Protein AF-A0A2N1PEI6-F1 (afdb_monomer_lite)

Radius of gyration: 15.71 Å; chains: 1; bounding box: 38×26×40 Å

pLDDT: mean 92.88, std 6.87, range [50.0, 98.25]

Foldseek 3Di:
DQDWDWDWDPWDADPNDTDHIDIDGDDDDDDDDDQPDDDDDDVVPDDDDHDDDLVCVVVPDPDPRCVVVSVPRVVSVVPDPPND

Sequence (84 aa):
ILGIDVIYVENHIKNGKFVGDHLHLNATYLLVADENEKLIVKEDENSGVKWFYINEVNDHVTEERIKTVYNKLPNRIKDMPHLS

Structure (mmCIF, N/CA/C/O backbone):
data_AF-A0A2N1PEI6-F1
#
_entry.id   AF-A0A2N1PEI6-F1
#
loop_
_atom_site.group_PDB
_atom_site.id
_atom_site.type_symbol
_atom_site.label_atom_id
_atom_site.label_alt_id
_atom_site.label_comp_id
_atom_site.label_asym_id
_atom_site.label_entity_id
_atom_site.label_seq_id
_atom_site.pdbx_PDB_ins_code
_atom_site.Cartn_x
_atom_site.Cartn_y
_atom_site.Cartn_z
_atom_site.occupancy
_atom_site.B_iso_or_equiv
_atom_site.auth_seq_id
_atom_site.auth_comp_id
_atom_site.auth_asym_id
_atom_site.auth_atom_id
_atom_site.pdbx_PDB_model_num
ATOM 1 N N . ILE A 1 1 ? 6.557 -14.649 -0.753 1.00 88.31 1 ILE A N 1
ATOM 2 C CA . ILE A 1 1 ? 6.250 -13.452 0.070 1.00 88.31 1 ILE A CA 1
ATOM 3 C C . ILE A 1 1 ? 7.375 -12.452 -0.158 1.00 88.31 1 ILE A C 1
ATOM 5 O O . ILE A 1 1 ? 8.526 -12.834 0.008 1.00 88.31 1 ILE A O 1
ATOM 9 N N . LEU A 1 2 ? 7.060 -11.231 -0.596 1.00 94.38 2 LEU A N 1
ATOM 10 C CA . LEU A 1 2 ? 8.045 -10.182 -0.890 1.00 94.38 2 LEU A CA 1
ATOM 11 C C . LEU A 1 2 ? 8.409 -9.376 0.365 1.00 94.38 2 LEU A C 1
ATOM 13 O O . LEU A 1 2 ? 9.562 -8.989 0.542 1.00 94.38 2 LEU A O 1
ATOM 17 N N . GLY A 1 3 ? 7.448 -9.154 1.263 1.00 94.31 3 GLY A N 1
ATOM 18 C CA . GLY A 1 3 ? 7.610 -8.333 2.464 1.00 94.31 3 GLY A CA 1
ATOM 19 C C . GLY A 1 3 ? 6.735 -8.812 3.616 1.00 94.31 3 GLY A C 1
ATOM 20 O O . GLY A 1 3 ? 5.686 -9.409 3.385 1.00 94.31 3 GLY A O 1
ATOM 21 N N . ILE A 1 4 ? 7.193 -8.564 4.843 1.00 95.81 4 ILE A N 1
ATOM 22 C CA . ILE A 1 4 ? 6.388 -8.664 6.063 1.00 95.81 4 ILE A CA 1
ATOM 23 C C . ILE A 1 4 ? 6.616 -7.376 6.855 1.00 95.81 4 ILE A C 1
ATOM 25 O O . ILE A 1 4 ? 7.769 -6.953 7.007 1.00 95.81 4 ILE A O 1
ATOM 29 N N . ASP A 1 5 ? 5.530 -6.776 7.336 1.00 95.50 5 ASP A N 1
ATOM 30 C CA . ASP A 1 5 ? 5.511 -5.506 8.063 1.00 95.50 5 ASP A CA 1
ATOM 31 C C . ASP A 1 5 ? 4.478 -5.530 9.188 1.00 95.50 5 ASP A C 1
ATOM 33 O O . ASP A 1 5 ? 3.438 -6.177 9.077 1.00 95.50 5 ASP A O 1
ATOM 37 N N . VAL A 1 6 ? 4.742 -4.781 10.258 1.00 95.75 6 VAL A N 1
ATOM 38 C CA . VAL A 1 6 ? 3.733 -4.455 11.271 1.00 95.75 6 VAL A CA 1
ATOM 39 C C . VAL A 1 6 ? 3.373 -2.989 11.090 1.00 95.75 6 VAL A C 1
ATOM 41 O O . VAL A 1 6 ? 4.210 -2.113 11.295 1.00 95.75 6 VAL A O 1
ATOM 44 N N . ILE A 1 7 ? 2.140 -2.729 10.669 1.00 94.94 7 ILE A N 1
ATOM 45 C CA . ILE A 1 7 ? 1.663 -1.389 10.328 1.00 94.94 7 ILE A CA 1
ATOM 46 C C . ILE A 1 7 ? 0.676 -0.949 11.404 1.00 94.94 7 ILE A C 1
ATOM 48 O O . ILE A 1 7 ? -0.345 -1.599 11.622 1.00 94.94 7 ILE A O 1
ATOM 52 N N . TYR A 1 8 ? 0.985 0.157 12.076 1.00 93.62 8 TYR A N 1
ATOM 53 C CA . TYR A 1 8 ? 0.047 0.809 12.984 1.00 93.62 8 TYR A CA 1
ATOM 54 C C . TYR A 1 8 ? -1.143 1.369 12.211 1.00 93.62 8 TYR A C 1
ATOM 56 O O . TYR A 1 8 ? -0.975 1.859 11.099 1.00 93.62 8 TYR A O 1
ATOM 64 N N . VAL A 1 9 ? -2.340 1.318 12.776 1.00 93.25 9 VAL A N 1
ATOM 65 C CA . VAL A 1 9 ? -3.548 1.910 12.204 1.00 93.25 9 VAL A CA 1
ATOM 66 C C . VAL A 1 9 ? -4.166 2.802 13.260 1.00 93.25 9 VAL A C 1
ATOM 68 O O . VAL A 1 9 ? -4.569 2.321 14.318 1.00 93.25 9 VAL A O 1
ATOM 71 N N . GLU A 1 10 ? -4.223 4.095 12.949 1.00 94.19 10 GLU A N 1
ATOM 72 C CA . GLU A 1 10 ? -4.914 5.079 13.773 1.00 94.19 10 GLU A CA 1
ATOM 73 C C . GLU A 1 10 ? -6.414 4.778 13.826 1.00 94.19 10 GLU A C 1
ATOM 75 O O . GLU A 1 10 ? -7.034 4.305 12.859 1.00 94.19 10 GLU A O 1
ATOM 80 N N . ASN A 1 11 ? -6.997 5.051 14.986 1.00 96.56 11 ASN A N 1
ATOM 81 C CA . ASN A 1 11 ? -8.417 4.921 15.220 1.00 96.56 11 ASN A CA 1
ATOM 82 C C . ASN A 1 11 ? -9.214 5.776 14.232 1.00 96.56 11 ASN A C 1
ATOM 84 O O . ASN A 1 11 ? -8.798 6.851 13.800 1.00 96.56 11 ASN A O 1
ATOM 88 N N . HIS A 1 12 ? -10.379 5.266 13.856 1.00 95.19 12 HIS A N 1
ATOM 89 C CA . HIS A 1 12 ? -11.249 5.914 12.886 1.00 95.19 12 HIS A CA 1
ATOM 90 C C . HIS A 1 12 ? -12.688 5.432 13.047 1.00 95.19 12 HIS A C 1
ATOM 92 O O . HIS A 1 12 ? -12.989 4.495 13.789 1.00 95.19 12 HIS A O 1
ATOM 98 N N . ILE A 1 13 ? -13.604 6.073 12.325 1.00 97.00 13 ILE A N 1
ATOM 99 C CA . ILE A 1 13 ? -14.993 5.633 12.231 1.00 97.00 13 ILE A CA 1
ATOM 100 C C . ILE A 1 13 ? -15.170 4.888 10.912 1.00 97.00 13 ILE A C 1
ATOM 102 O O . ILE A 1 13 ? -14.941 5.446 9.841 1.00 97.00 13 ILE A O 1
ATOM 106 N N . LYS A 1 14 ? -15.625 3.638 10.984 1.00 93.56 14 LYS A N 1
ATOM 107 C CA . LYS A 1 14 ? -15.966 2.819 9.818 1.00 93.56 14 LYS A CA 1
ATOM 108 C C . LYS A 1 14 ? -17.420 2.380 9.921 1.00 93.56 14 LYS A C 1
ATOM 110 O O . LYS A 1 14 ? -17.815 1.766 10.909 1.00 93.56 14 LYS A O 1
ATOM 115 N N . ASN A 1 15 ? -18.231 2.702 8.912 1.00 92.69 15 ASN A N 1
ATOM 116 C CA . ASN A 1 15 ? -19.666 2.382 8.878 1.00 92.69 15 ASN A CA 1
ATOM 117 C C . ASN A 1 15 ? -20.419 2.838 10.149 1.00 92.69 15 ASN A C 1
ATOM 119 O O . ASN A 1 15 ? -21.199 2.083 10.727 1.00 92.69 15 ASN A O 1
ATOM 123 N N . GLY A 1 16 ? -20.125 4.054 10.625 1.00 95.81 16 GLY A N 1
ATOM 124 C CA . GLY A 1 16 ? -20.724 4.633 11.835 1.00 95.81 16 GLY A CA 1
ATOM 125 C C . GLY A 1 16 ? -20.242 4.028 13.161 1.00 95.81 16 GLY A C 1
ATOM 126 O O . GLY A 1 16 ? -20.751 4.403 14.213 1.00 95.81 16 GLY A O 1
ATOM 127 N N . LYS A 1 17 ? -19.271 3.106 13.138 1.00 97.12 17 LYS A N 1
ATOM 128 C CA . LYS A 1 17 ? -18.716 2.458 14.332 1.00 97.12 17 LYS A CA 1
ATOM 129 C C . LYS A 1 17 ? -17.279 2.901 14.572 1.00 97.12 17 LYS A C 1
ATOM 131 O O . LYS A 1 17 ? -16.489 2.969 13.633 1.00 97.12 17 LYS A O 1
ATOM 136 N N . PHE A 1 18 ? -16.947 3.168 15.832 1.00 97.94 18 PHE A N 1
ATOM 137 C CA . PHE A 1 18 ? -15.575 3.441 16.248 1.00 97.94 18 PHE A CA 1
ATOM 138 C C . PHE A 1 18 ? -14.717 2.179 16.123 1.00 97.94 18 PHE A C 1
ATOM 140 O O . PHE A 1 18 ? -15.099 1.105 16.595 1.00 97.94 18 PHE A O 1
ATOM 147 N N . VAL A 1 19 ? -13.555 2.330 15.500 1.00 97.81 19 VAL A N 1
ATOM 148 C CA . VAL A 1 19 ? -12.500 1.327 15.404 1.00 97.81 19 VAL A CA 1
ATOM 149 C C . VAL A 1 19 ? -11.292 1.908 16.121 1.00 97.81 19 VAL A C 1
ATOM 151 O O . VAL A 1 19 ? -10.781 2.943 15.705 1.00 97.81 19 VAL A O 1
ATOM 154 N N . GLY A 1 20 ? -10.873 1.270 17.213 1.00 98.25 20 GLY A N 1
ATOM 155 C CA . GLY A 1 20 ? -9.725 1.717 18.000 1.00 98.25 20 GLY A CA 1
ATOM 156 C C . GLY A 1 20 ? -8.392 1.514 17.283 1.00 98.25 20 GLY A C 1
ATOM 157 O O . GLY A 1 20 ? -8.319 0.848 16.246 1.00 98.25 20 GLY A O 1
ATOM 158 N N . ASP A 1 21 ? -7.334 2.066 17.869 1.00 97.88 21 ASP A N 1
ATOM 159 C CA . ASP A 1 21 ? -5.971 1.881 17.380 1.00 97.88 21 ASP A CA 1
ATOM 160 C C . ASP A 1 21 ? -5.599 0.389 17.385 1.00 97.88 21 ASP A C 1
ATOM 162 O O . ASP A 1 21 ? -5.906 -0.344 18.331 1.00 97.88 21 ASP A O 1
ATOM 166 N N . HIS A 1 22 ? -4.950 -0.081 16.322 1.00 97.06 22 HIS A N 1
ATOM 167 C CA . HIS A 1 22 ? -4.555 -1.486 16.194 1.00 97.06 22 HIS A CA 1
ATOM 168 C C . HIS A 1 22 ? -3.342 -1.660 15.277 1.00 97.06 22 HIS A C 1
ATOM 170 O O . HIS A 1 22 ? -2.865 -0.719 14.645 1.00 97.06 22 HIS A O 1
ATOM 176 N N . LEU A 1 23 ? -2.817 -2.885 15.226 1.00 96.69 23 LEU A N 1
ATOM 177 C CA . LEU A 1 23 ? -1.692 -3.261 14.375 1.00 96.69 23 LEU A CA 1
ATOM 178 C C . LEU A 1 23 ? -2.157 -4.251 13.305 1.00 96.69 23 LEU A C 1
ATOM 180 O O . LEU A 1 23 ? -2.794 -5.257 13.616 1.00 96.69 23 LEU A O 1
ATOM 184 N N . HIS A 1 24 ? -1.785 -4.003 12.053 1.0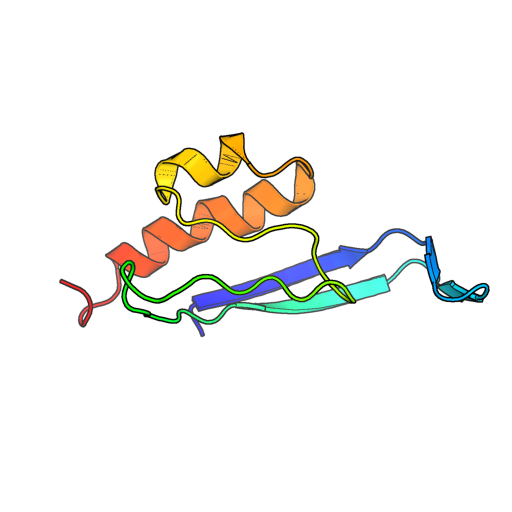0 96.06 24 HIS A N 1
ATOM 185 C CA . HIS A 1 24 ? -1.883 -4.975 10.971 1.00 96.06 24 HIS A CA 1
ATOM 186 C C . HIS A 1 24 ? -0.550 -5.697 10.792 1.00 96.06 24 HIS A C 1
ATOM 188 O O . HIS A 1 24 ? 0.471 -5.060 10.537 1.00 96.06 24 HIS A O 1
ATOM 194 N N . LEU A 1 25 ? -0.568 -7.030 10.853 1.00 96.88 25 LEU A N 1
ATOM 195 C CA . LEU A 1 25 ? 0.522 -7.850 10.329 1.00 96.88 25 LEU A CA 1
ATOM 196 C C . LEU A 1 25 ? 0.325 -7.989 8.815 1.00 96.88 25 LEU A C 1
ATOM 198 O O . LEU A 1 25 ? -0.511 -8.763 8.353 1.00 96.88 25 LEU A O 1
ATOM 202 N N . ASN A 1 26 ? 1.055 -7.188 8.049 1.00 96.00 26 ASN A N 1
ATOM 203 C CA . ASN A 1 26 ? 0.957 -7.139 6.600 1.00 96.00 26 ASN A CA 1
ATOM 204 C C . ASN A 1 26 ? 1.940 -8.126 5.959 1.00 96.00 26 ASN A C 1
ATOM 206 O O . ASN A 1 26 ? 3.119 -8.155 6.310 1.00 96.00 26 ASN A O 1
ATOM 210 N N . ALA A 1 27 ? 1.453 -8.904 4.994 1.00 96.50 27 ALA A N 1
ATOM 211 C CA . ALA A 1 27 ? 2.279 -9.702 4.099 1.00 96.50 27 ALA A CA 1
ATOM 212 C C . ALA A 1 27 ? 2.124 -9.168 2.672 1.00 96.50 27 ALA A C 1
ATOM 214 O O . ALA A 1 27 ? 1.022 -9.144 2.124 1.00 96.50 27 ALA A O 1
ATOM 215 N N . THR A 1 28 ? 3.234 -8.765 2.061 1.00 95.81 28 THR A N 1
ATOM 216 C CA . THR A 1 28 ? 3.266 -8.244 0.693 1.00 95.81 28 THR A CA 1
ATOM 217 C C . THR A 1 28 ? 3.605 -9.361 -0.290 1.00 95.81 28 THR A C 1
ATOM 219 O O . THR A 1 28 ? 4.569 -10.110 -0.090 1.00 95.81 28 THR A O 1
ATOM 222 N N . TYR A 1 29 ? 2.851 -9.449 -1.384 1.00 95.19 29 TYR A N 1
ATOM 223 C CA . TYR A 1 29 ? 3.071 -10.395 -2.478 1.00 95.19 29 TYR A CA 1
ATOM 224 C C . TYR A 1 29 ? 3.444 -9.640 -3.754 1.00 95.19 29 TYR A C 1
ATOM 226 O O . TYR A 1 29 ? 2.968 -8.532 -3.978 1.00 95.19 29 TYR A O 1
ATOM 234 N N . LEU A 1 30 ? 4.305 -10.244 -4.573 1.00 93.88 30 LEU A N 1
ATOM 235 C CA . LEU A 1 30 ? 4.616 -9.745 -5.907 1.00 93.88 30 LEU A CA 1
ATOM 236 C C . LEU A 1 30 ? 3.655 -10.397 -6.902 1.00 93.88 30 LEU A C 1
ATOM 238 O O . LEU A 1 30 ? 3.542 -11.622 -6.918 1.00 93.88 30 LEU A O 1
ATOM 242 N N . LEU A 1 31 ? 2.984 -9.578 -7.707 1.00 93.38 31 LEU A N 1
ATOM 243 C CA . LEU A 1 31 ? 2.091 -10.001 -8.781 1.00 93.38 31 LEU A CA 1
ATOM 244 C C . LEU A 1 31 ? 2.583 -9.377 -10.088 1.00 93.38 31 LEU A C 1
ATOM 246 O O . LEU A 1 31 ? 3.080 -8.252 -10.081 1.00 93.38 31 LEU A O 1
ATOM 250 N N . VAL A 1 32 ? 2.446 -10.112 -11.189 1.00 92.19 32 VAL A N 1
ATOM 251 C CA . VAL A 1 32 ? 2.792 -9.654 -12.540 1.00 92.19 32 VAL A CA 1
ATOM 252 C C . VAL A 1 32 ? 1.513 -9.658 -13.366 1.00 92.19 32 VAL A C 1
ATOM 254 O O . VAL A 1 32 ? 0.768 -10.636 -13.328 1.00 92.19 32 VAL A O 1
ATOM 257 N N . ALA A 1 33 ? 1.264 -8.567 -14.083 1.00 93.12 33 ALA A N 1
ATOM 258 C CA . ALA A 1 33 ? 0.136 -8.406 -14.992 1.00 93.12 33 ALA A CA 1
ATOM 259 C C . ALA A 1 33 ? 0.607 -7.681 -16.259 1.00 93.12 33 ALA A C 1
ATOM 261 O O . ALA A 1 33 ? 1.638 -7.005 -16.234 1.00 93.12 33 ALA A O 1
ATOM 262 N N . ASP A 1 34 ? -0.129 -7.846 -17.355 1.00 95.62 34 ASP A N 1
ATOM 263 C CA . ASP A 1 34 ? 0.147 -7.148 -18.611 1.00 95.62 34 ASP A CA 1
ATOM 264 C C . ASP A 1 34 ? -0.277 -5.676 -18.488 1.00 95.62 34 ASP A C 1
ATOM 266 O O . ASP A 1 34 ? -1.417 -5.363 -18.139 1.00 95.62 34 ASP A O 1
ATOM 270 N N . GLU A 1 35 ? 0.645 -4.755 -18.773 1.00 95.12 35 GLU A N 1
ATOM 271 C CA . GLU A 1 35 ? 0.395 -3.312 -18.696 1.00 95.12 35 GLU A CA 1
ATOM 272 C C . GLU A 1 35 ? -0.633 -2.814 -19.727 1.00 95.12 35 GLU A C 1
ATOM 274 O O . GLU A 1 35 ? -1.204 -1.734 -19.557 1.00 95.12 35 GLU A O 1
ATOM 279 N N . ASN A 1 36 ? -0.915 -3.619 -20.758 1.00 95.75 36 ASN A N 1
ATOM 280 C CA . ASN A 1 36 ? -1.919 -3.343 -21.784 1.00 95.75 36 ASN A CA 1
ATOM 281 C C . ASN A 1 36 ? -3.334 -3.797 -21.392 1.00 95.75 36 ASN A C 1
ATOM 283 O O . ASN A 1 36 ? -4.292 -3.511 -22.119 1.00 95.75 36 ASN A O 1
ATOM 287 N N . GLU A 1 37 ? -3.498 -4.505 -20.271 1.00 95.81 37 GLU A N 1
ATOM 288 C CA . GLU A 1 37 ? -4.826 -4.878 -19.792 1.00 95.81 37 GLU A CA 1
ATOM 289 C C . GLU A 1 37 ? -5.656 -3.648 -19.414 1.00 95.81 37 GLU A C 1
ATOM 291 O O . GLU A 1 37 ? -5.172 -2.636 -18.897 1.00 95.81 37 GLU A O 1
ATOM 296 N N . LYS A 1 38 ? -6.967 -3.747 -19.657 1.00 95.94 38 LYS A N 1
ATOM 297 C CA . LYS A 1 38 ? -7.900 -2.682 -19.305 1.00 95.94 38 LYS A CA 1
ATOM 298 C C . LYS A 1 38 ? -7.957 -2.526 -17.787 1.00 95.94 38 LYS A C 1
ATOM 300 O O . LYS A 1 38 ? -8.411 -3.421 -17.081 1.00 95.94 38 LYS A O 1
ATOM 305 N N . LEU A 1 39 ? -7.611 -1.336 -17.309 1.00 96.44 39 LEU A N 1
ATOM 306 C CA . LEU A 1 39 ? -7.775 -0.961 -15.912 1.00 96.44 39 LEU A CA 1
ATOM 307 C C . LEU A 1 39 ? -9.257 -0.761 -15.565 1.00 96.44 39 LEU A C 1
ATOM 309 O O . LEU A 1 39 ? -9.991 -0.069 -16.277 1.00 96.44 39 LEU A O 1
ATOM 313 N N . ILE A 1 40 ? -9.697 -1.372 -14.465 1.00 95.81 40 ILE A N 1
ATOM 314 C CA . ILE A 1 40 ? -11.082 -1.324 -13.986 1.00 95.81 40 ILE A CA 1
ATOM 315 C C . ILE A 1 40 ? -11.074 -0.793 -12.554 1.00 95.81 40 ILE A C 1
ATOM 317 O O . ILE A 1 40 ? -10.448 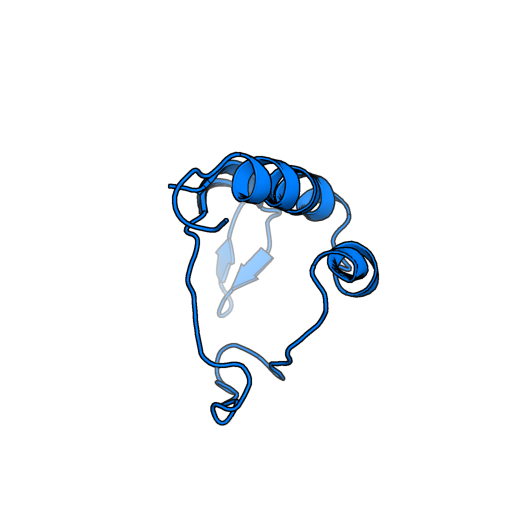-1.375 -11.671 1.00 95.81 40 ILE A O 1
ATOM 321 N N . VAL A 1 41 ? -11.771 0.321 -12.338 1.00 96.69 41 VAL A N 1
ATOM 322 C CA . VAL A 1 41 ? -12.004 0.890 -11.006 1.00 96.69 41 VAL A CA 1
ATOM 323 C C . VAL A 1 41 ? -13.076 0.077 -10.295 1.00 96.69 41 VAL A C 1
ATOM 325 O O . VAL A 1 41 ? -14.034 -0.388 -10.915 1.00 96.69 41 VAL A O 1
ATOM 328 N N . LYS A 1 42 ? -12.923 -0.067 -8.982 1.00 95.12 42 LYS A N 1
ATOM 329 C CA . LYS A 1 42 ? -13.927 -0.673 -8.116 1.00 95.12 42 LYS A CA 1
ATOM 330 C C . LYS A 1 42 ? -14.510 0.427 -7.234 1.00 95.12 42 LYS A C 1
ATOM 332 O O . LYS A 1 42 ? -13.932 0.751 -6.204 1.00 95.12 42 LYS A O 1
ATOM 337 N N . GLU A 1 43 ? -15.613 1.030 -7.672 1.00 94.62 43 GLU A N 1
ATOM 338 C CA . GLU A 1 43 ? -16.164 2.266 -7.085 1.00 94.62 43 GLU A CA 1
ATOM 339 C C . GLU A 1 43 ? -16.543 2.145 -5.600 1.00 94.62 43 GLU A C 1
ATOM 341 O O . GLU A 1 43 ? -16.539 3.142 -4.881 1.00 94.62 43 GLU A O 1
ATOM 346 N N . ASP A 1 44 ? -16.835 0.935 -5.112 1.00 93.44 44 ASP A N 1
ATOM 347 C CA . ASP A 1 44 ? -17.089 0.664 -3.693 1.00 93.44 44 ASP A CA 1
ATOM 348 C C . ASP A 1 44 ? -15.810 0.621 -2.831 1.00 93.44 44 ASP A C 1
ATOM 350 O O . ASP 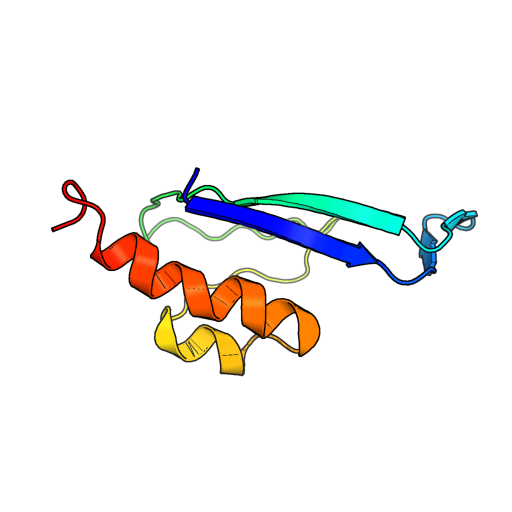A 1 44 ? -15.901 0.524 -1.607 1.00 93.44 44 ASP A O 1
ATOM 354 N N . GLU A 1 45 ? -14.623 0.707 -3.441 1.00 91.12 45 GLU A N 1
ATOM 355 C CA . GLU A 1 45 ? -13.327 0.584 -2.762 1.00 91.12 45 GLU A CA 1
ATOM 356 C C . GLU A 1 45 ? -12.319 1.685 -3.133 1.00 91.12 45 GLU A C 1
ATOM 358 O O . GLU A 1 45 ? -11.630 2.207 -2.258 1.00 91.12 45 GLU A O 1
ATOM 363 N N . ASN A 1 46 ? -12.210 2.046 -4.412 1.00 93.88 46 ASN A N 1
ATOM 364 C CA . ASN A 1 46 ? -11.244 3.015 -4.919 1.00 93.88 46 ASN A CA 1
ATOM 365 C C . ASN A 1 46 ? -11.850 3.927 -5.994 1.00 93.88 46 ASN A C 1
ATOM 367 O O . ASN A 1 46 ? -12.847 3.609 -6.633 1.00 93.88 46 ASN A O 1
ATOM 371 N N . SER A 1 47 ? -11.224 5.088 -6.187 1.00 94.44 47 SER A N 1
ATOM 372 C CA . SER A 1 47 ? -11.643 6.108 -7.157 1.00 94.44 47 SER A CA 1
ATOM 373 C C . SER A 1 47 ? -10.837 6.087 -8.459 1.00 94.44 47 SER A C 1
ATOM 375 O O . SER A 1 47 ? -11.106 6.872 -9.366 1.00 94.44 47 SER A O 1
ATOM 377 N N . GLY A 1 48 ? -9.825 5.224 -8.558 1.00 95.50 48 GLY A N 1
ATOM 378 C CA . GLY A 1 48 ? -8.898 5.209 -9.679 1.00 95.50 48 GLY A CA 1
ATOM 379 C C . GLY A 1 48 ? -7.856 4.105 -9.563 1.00 95.50 48 GLY A C 1
ATOM 380 O O . GLY A 1 48 ? -7.515 3.654 -8.471 1.00 95.50 48 GLY A O 1
ATOM 381 N N . VAL A 1 49 ? -7.322 3.707 -10.712 1.00 95.56 49 VAL A N 1
ATOM 382 C CA . VAL A 1 49 ? -6.182 2.797 -10.843 1.00 95.56 49 VAL A CA 1
ATOM 383 C C . VAL A 1 49 ? -5.349 3.253 -12.039 1.00 95.56 49 VAL A C 1
ATOM 385 O O . VAL A 1 49 ? -5.894 3.726 -13.037 1.00 95.56 49 VAL A O 1
ATOM 388 N N . LYS A 1 50 ? -4.023 3.164 -11.926 1.00 94.88 50 LYS A N 1
ATOM 389 C CA . LYS A 1 50 ? -3.084 3.531 -12.990 1.00 94.88 50 LYS A CA 1
ATOM 390 C C . LYS A 1 50 ? -1.789 2.736 -12.872 1.00 94.88 50 LYS A C 1
ATOM 392 O O . LYS A 1 50 ? -1.383 2.387 -11.764 1.00 94.88 50 LYS A O 1
ATOM 397 N N . TRP A 1 51 ? -1.122 2.541 -14.002 1.00 95.81 51 TRP A N 1
ATOM 398 C CA . TRP A 1 51 ? 0.283 2.152 -14.044 1.00 95.81 51 TRP A CA 1
ATOM 399 C C . TRP A 1 51 ? 1.176 3.375 -13.807 1.00 95.81 51 TRP A C 1
ATOM 401 O O . TRP A 1 51 ? 0.837 4.487 -14.215 1.00 95.81 51 TRP A O 1
ATOM 411 N N . PHE A 1 52 ? 2.295 3.176 -13.119 1.00 95.44 52 PHE A N 1
ATOM 412 C CA . PHE A 1 52 ? 3.347 4.173 -12.911 1.00 95.44 52 PHE A CA 1
ATOM 413 C C . PHE A 1 52 ? 4.672 3.450 -12.651 1.00 95.44 52 PHE A C 1
ATOM 415 O O . PHE A 1 52 ? 4.674 2.263 -12.301 1.00 95.44 52 PHE A O 1
ATOM 422 N N . TYR A 1 53 ? 5.799 4.136 -12.824 1.00 94.50 53 TYR A N 1
ATOM 423 C CA . TYR A 1 53 ? 7.098 3.501 -12.638 1.00 94.50 53 TYR A CA 1
ATOM 424 C C . TYR A 1 53 ? 7.421 3.308 -11.154 1.00 94.50 53 TYR A C 1
ATOM 426 O O . TYR A 1 53 ? 7.115 4.139 -10.304 1.00 94.50 53 TYR A O 1
ATOM 434 N N . ILE A 1 54 ? 8.113 2.218 -10.819 1.00 92.19 54 ILE A N 1
ATOM 435 C CA . ILE A 1 54 ? 8.433 1.868 -9.423 1.00 92.19 54 ILE A CA 1
ATOM 436 C C . ILE A 1 54 ? 9.208 2.987 -8.696 1.00 92.19 54 ILE A C 1
ATOM 438 O O . ILE A 1 54 ? 9.031 3.184 -7.495 1.00 92.19 54 ILE A O 1
ATOM 442 N N . ASN A 1 55 ? 10.059 3.732 -9.403 1.00 92.31 55 ASN A N 1
ATOM 443 C CA . ASN A 1 55 ? 10.814 4.857 -8.842 1.00 92.31 55 ASN A CA 1
ATOM 444 C C . ASN A 1 55 ? 9.957 6.105 -8.558 1.00 92.31 55 ASN A C 1
ATOM 446 O O . ASN A 1 55 ? 10.413 6.964 -7.810 1.00 92.31 55 ASN A O 1
ATOM 450 N N . GLU A 1 56 ? 8.733 6.184 -9.084 1.00 95.69 56 GLU A N 1
ATOM 451 C CA . GLU A 1 56 ? 7.775 7.282 -8.865 1.00 95.69 56 GLU A CA 1
ATOM 452 C C . GLU A 1 56 ? 6.855 7.021 -7.655 1.00 95.69 56 GLU A C 1
ATOM 454 O O . GLU A 1 56 ? 5.962 7.810 -7.352 1.00 95.69 56 GLU A O 1
ATOM 459 N N . VAL A 1 57 ? 7.047 5.917 -6.917 1.00 94.69 57 VAL A N 1
ATOM 460 C CA . VAL A 1 57 ? 6.154 5.532 -5.806 1.00 94.69 57 VAL A CA 1
ATOM 461 C C . VAL A 1 57 ? 5.999 6.629 -4.748 1.00 94.69 57 VAL A C 1
ATOM 463 O O . VAL A 1 57 ? 4.898 6.866 -4.252 1.00 94.69 57 VAL A O 1
ATOM 466 N N . ASN A 1 58 ? 7.076 7.350 -4.434 1.00 95.00 58 ASN A N 1
ATOM 467 C CA . ASN A 1 58 ? 7.044 8.410 -3.426 1.00 95.00 58 ASN A CA 1
ATOM 468 C C . ASN A 1 58 ? 6.290 9.665 -3.890 1.00 95.00 58 ASN A C 1
ATOM 470 O O . ASN A 1 58 ? 5.845 10.428 -3.034 1.00 95.00 58 ASN A O 1
ATOM 474 N N . ASP A 1 59 ? 6.093 9.835 -5.200 1.00 96.50 59 ASP A N 1
ATOM 475 C CA . ASP A 1 59 ? 5.336 10.946 -5.789 1.00 96.50 59 ASP A CA 1
ATOM 476 C C . ASP A 1 59 ? 3.820 10.693 -5.743 1.00 96.50 59 ASP A C 1
ATOM 478 O O . ASP A 1 59 ? 3.013 11.594 -5.983 1.00 96.50 59 ASP A O 1
ATOM 482 N N . HIS A 1 60 ? 3.405 9.457 -5.451 1.00 95.31 60 HIS A N 1
ATOM 483 C CA . HIS A 1 60 ? 1.997 9.052 -5.409 1.00 95.31 60 HIS A CA 1
ATOM 484 C C . HIS A 1 60 ? 1.503 8.660 -4.015 1.00 95.31 60 HIS A C 1
ATOM 486 O O . HIS A 1 60 ? 0.295 8.627 -3.787 1.00 95.31 60 HIS A O 1
ATOM 492 N N . VAL A 1 61 ? 2.405 8.391 -3.070 1.00 94.56 61 VAL A N 1
ATOM 493 C CA . VAL A 1 61 ? 2.048 8.030 -1.693 1.00 94.56 61 VAL A CA 1
ATOM 494 C C . VAL A 1 61 ? 1.981 9.279 -0.820 1.00 94.56 61 VAL A C 1
ATOM 496 O O . VAL A 1 61 ? 2.987 9.944 -0.580 1.00 94.56 61 VAL A O 1
ATOM 499 N N . THR A 1 62 ? 0.792 9.563 -0.294 1.00 93.50 62 THR A N 1
ATOM 500 C CA . THR A 1 62 ? 0.538 10.704 0.599 1.00 93.50 62 THR A CA 1
ATOM 501 C C . THR A 1 62 ? 0.841 10.395 2.067 1.00 93.50 62 THR A C 1
ATOM 503 O O . THR A 1 62 ? 1.185 11.293 2.830 1.00 93.50 62 THR A O 1
ATOM 506 N N . GLU A 1 63 ? 0.749 9.129 2.479 1.00 91.81 63 GLU A N 1
ATOM 507 C CA . GLU A 1 63 ? 1.031 8.702 3.851 1.00 91.81 63 GLU A CA 1
ATOM 508 C C . GLU A 1 63 ? 2.526 8.415 4.060 1.00 91.81 63 GLU A C 1
ATOM 510 O O . GLU A 1 63 ? 3.019 7.334 3.729 1.00 91.81 63 GLU A O 1
ATOM 515 N N . GLU A 1 64 ? 3.248 9.356 4.680 1.00 90.81 64 GLU A N 1
ATOM 516 C CA . GLU A 1 64 ? 4.696 9.252 4.955 1.00 90.81 64 GLU A CA 1
ATOM 517 C C . GLU A 1 64 ? 5.103 7.931 5.622 1.00 90.81 64 GLU A C 1
ATOM 519 O O . GLU A 1 64 ? 6.082 7.294 5.231 1.00 90.81 64 GLU A O 1
ATOM 524 N N . ARG A 1 65 ? 4.315 7.462 6.594 1.00 88.50 65 ARG A N 1
ATOM 525 C CA . ARG A 1 65 ? 4.588 6.218 7.334 1.00 88.50 65 ARG A CA 1
ATOM 526 C C . ARG A 1 65 ? 4.689 4.985 6.425 1.00 88.50 65 ARG A C 1
ATOM 528 O O . ARG A 1 65 ? 5.498 4.097 6.689 1.00 88.50 65 ARG A O 1
ATOM 535 N N . ILE A 1 66 ? 3.906 4.942 5.343 1.00 92.06 66 ILE A N 1
ATOM 536 C CA . ILE A 1 66 ? 3.848 3.802 4.419 1.00 92.06 66 ILE A CA 1
ATOM 537 C C . ILE A 1 66 ? 5.022 3.822 3.432 1.00 92.06 66 ILE A C 1
ATOM 539 O O . ILE A 1 66 ? 5.430 2.765 2.947 1.00 92.06 66 ILE A O 1
ATOM 543 N N . LYS A 1 67 ? 5.650 4.979 3.181 1.00 94.31 67 LYS A N 1
ATOM 544 C CA . LYS A 1 67 ? 6.794 5.078 2.255 1.00 94.31 67 LYS A CA 1
ATOM 545 C C . LYS A 1 67 ? 7.938 4.137 2.632 1.00 94.31 67 LYS A C 1
ATOM 547 O O . LYS A 1 67 ? 8.574 3.560 1.755 1.00 94.31 67 LYS A O 1
ATOM 552 N N . THR A 1 68 ? 8.168 3.905 3.926 1.00 91.88 68 THR A N 1
ATOM 553 C CA . THR A 1 68 ? 9.184 2.946 4.402 1.00 91.88 68 THR A CA 1
ATOM 554 C C . THR A 1 68 ? 8.905 1.507 3.948 1.00 91.88 68 THR A C 1
ATOM 556 O O . THR A 1 68 ? 9.838 0.794 3.571 1.00 91.88 68 THR A O 1
ATOM 559 N N . VAL A 1 69 ? 7.630 1.102 3.911 1.00 93.88 69 VAL A N 1
ATOM 560 C CA . VAL A 1 69 ? 7.189 -0.210 3.417 1.00 93.88 69 VAL A CA 1
ATOM 561 C C . VAL A 1 69 ? 7.454 -0.328 1.919 1.00 93.88 69 VAL A C 1
ATOM 563 O O . VAL A 1 69 ? 7.994 -1.343 1.487 1.00 93.88 69 VAL A O 1
ATOM 566 N N . TYR A 1 70 ? 7.142 0.704 1.129 1.00 94.75 70 TYR A N 1
ATOM 567 C CA . TYR A 1 70 ? 7.358 0.671 -0.320 1.00 94.75 70 TYR A CA 1
ATOM 568 C C . TYR A 1 70 ? 8.836 0.745 -0.711 1.00 94.75 70 TYR A C 1
ATOM 570 O O . TYR A 1 70 ? 9.280 -0.033 -1.552 1.00 94.75 70 TYR A O 1
ATOM 578 N N . ASN A 1 71 ? 9.630 1.606 -0.069 1.00 93.56 71 ASN A N 1
ATOM 579 C CA . ASN A 1 71 ? 11.020 1.874 -0.462 1.00 93.56 71 ASN A CA 1
ATOM 580 C C . ASN A 1 71 ? 11.953 0.654 -0.362 1.00 93.56 71 ASN A C 1
ATOM 582 O O . ASN A 1 71 ? 12.982 0.607 -1.035 1.00 93.56 71 ASN A O 1
ATOM 586 N N . LYS A 1 72 ? 11.607 -0.358 0.440 1.00 92.50 72 LYS A N 1
ATOM 587 C CA . LYS A 1 72 ? 12.398 -1.597 0.550 1.00 92.50 72 LYS A CA 1
ATOM 588 C C . LYS A 1 72 ? 12.069 -2.649 -0.516 1.00 92.50 72 LYS A C 1
ATOM 590 O O . LYS A 1 72 ? 12.879 -3.552 -0.728 1.00 92.50 72 LYS A O 1
ATOM 595 N N . LEU A 1 73 ? 10.900 -2.580 -1.161 1.00 93.81 73 LEU A N 1
ATOM 596 C CA . LEU A 1 73 ? 10.438 -3.618 -2.093 1.00 93.81 73 LEU A CA 1
ATOM 597 C C . LEU A 1 73 ? 11.268 -3.693 -3.386 1.00 93.81 73 LEU A C 1
ATOM 599 O O . LEU A 1 73 ? 11.615 -4.811 -3.768 1.00 93.81 73 LEU A O 1
ATOM 603 N N . PRO A 1 74 ? 11.661 -2.577 -4.038 1.00 92.31 74 PRO A N 1
ATOM 604 C CA . PRO A 1 74 ? 12.392 -2.631 -5.305 1.00 92.31 74 PRO A CA 1
ATOM 605 C C . PRO A 1 74 ? 13.723 -3.378 -5.206 1.00 92.31 74 PRO A C 1
ATOM 607 O O . PRO A 1 74 ? 14.067 -4.140 -6.104 1.00 92.31 74 PRO A O 1
ATOM 610 N N . ASN A 1 75 ? 14.454 -3.208 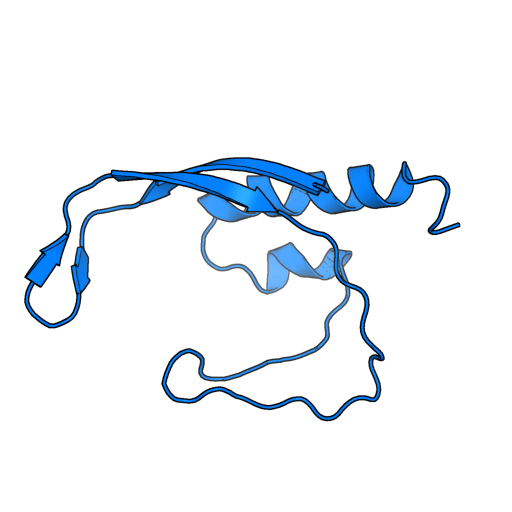-4.101 1.00 89.88 75 ASN A N 1
ATOM 611 C CA . ASN A 1 75 ? 15.711 -3.927 -3.881 1.00 89.88 75 ASN A CA 1
ATOM 612 C C . ASN A 1 75 ? 15.470 -5.436 -3.760 1.00 89.88 75 ASN A C 1
ATOM 614 O O . ASN A 1 75 ? 16.164 -6.216 -4.397 1.00 89.88 75 ASN A O 1
ATOM 618 N N . ARG A 1 76 ? 14.411 -5.847 -3.050 1.00 91.06 76 ARG A N 1
ATOM 619 C CA . ARG A 1 76 ? 14.047 -7.268 -2.945 1.00 91.06 76 ARG A CA 1
ATOM 620 C C . ARG A 1 76 ? 13.643 -7.882 -4.281 1.00 91.06 76 ARG A C 1
ATOM 622 O O . ARG A 1 76 ? 13.897 -9.060 -4.484 1.00 91.06 76 ARG A O 1
ATOM 629 N N . ILE A 1 77 ? 13.008 -7.109 -5.163 1.00 91.75 77 ILE A N 1
ATOM 630 C CA . ILE A 1 77 ? 12.653 -7.567 -6.514 1.00 91.75 77 ILE A CA 1
ATOM 631 C C . ILE A 1 77 ? 13.922 -7.792 -7.346 1.00 91.75 77 ILE A C 1
ATOM 633 O O . ILE A 1 77 ? 14.031 -8.821 -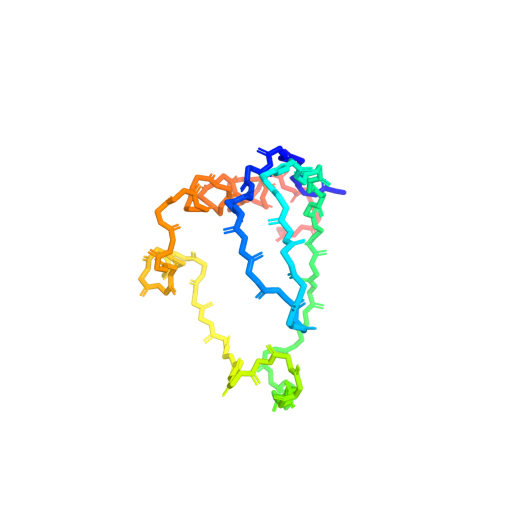8.002 1.00 91.75 77 ILE A O 1
ATOM 637 N N . LYS A 1 78 ? 14.897 -6.874 -7.285 1.00 88.12 78 LYS A N 1
ATOM 638 C CA . LYS A 1 78 ? 16.177 -7.001 -8.012 1.00 88.12 78 LYS A CA 1
ATOM 639 C C . LYS A 1 78 ? 16.977 -8.238 -7.608 1.00 88.12 78 LYS A C 1
ATOM 641 O O . LYS A 1 78 ? 17.651 -8.819 -8.449 1.00 88.12 78 LYS A O 1
ATOM 646 N N . ASP A 1 79 ? 16.877 -8.645 -6.347 1.00 87.88 79 ASP A N 1
ATOM 647 C CA . ASP A 1 79 ? 17.578 -9.820 -5.827 1.00 87.88 79 ASP A CA 1
ATOM 648 C C . ASP A 1 79 ? 16.886 -11.152 -6.201 1.00 87.88 79 ASP A C 1
ATOM 650 O O . ASP A 1 79 ? 17.386 -12.226 -5.854 1.00 87.88 79 ASP A O 1
ATOM 654 N N . MET A 1 80 ? 15.727 -11.127 -6.884 1.00 86.44 80 MET A N 1
ATOM 655 C CA . MET A 1 80 ? 15.003 -12.345 -7.262 1.00 86.44 80 MET A CA 1
ATOM 656 C C . MET A 1 80 ? 15.571 -12.985 -8.544 1.00 86.44 80 MET A C 1
ATOM 658 O O . MET A 1 80 ? 15.510 -12.380 -9.612 1.00 86.44 80 MET A O 1
ATOM 662 N N . PRO A 1 81 ? 16.008 -14.259 -8.496 1.00 75.31 81 PRO A N 1
ATOM 663 C CA . PRO A 1 81 ? 16.722 -14.924 -9.594 1.00 75.31 81 PRO A CA 1
ATOM 664 C C . PRO A 1 81 ? 15.857 -15.300 -10.809 1.00 75.31 81 PRO A C 1
ATOM 666 O O . PRO A 1 81 ? 16.375 -15.840 -11.779 1.00 75.31 81 PRO A O 1
ATOM 669 N N . HIS A 1 82 ? 14.541 -15.083 -10.754 1.00 71.19 82 HIS A N 1
ATOM 670 C CA . HIS A 1 82 ? 13.590 -15.503 -11.794 1.00 71.19 82 HIS A CA 1
ATOM 671 C C . HIS A 1 82 ? 12.916 -14.327 -12.518 1.00 71.19 82 HIS A C 1
ATOM 673 O O . HIS A 1 82 ? 11.965 -14.537 -13.264 1.00 71.19 82 HIS A O 1
ATOM 679 N N . LEU A 1 83 ? 13.379 -13.098 -12.270 1.00 65.94 83 LEU A N 1
ATOM 680 C CA . LEU A 1 83 ? 12.864 -11.864 -12.879 1.00 65.94 83 LEU A CA 1
ATOM 681 C C . LEU A 1 83 ? 13.943 -11.100 -13.673 1.00 65.94 83 LEU A C 1
ATOM 683 O O . LEU A 1 83 ? 13.711 -9.960 -14.068 1.00 65.94 83 LEU A 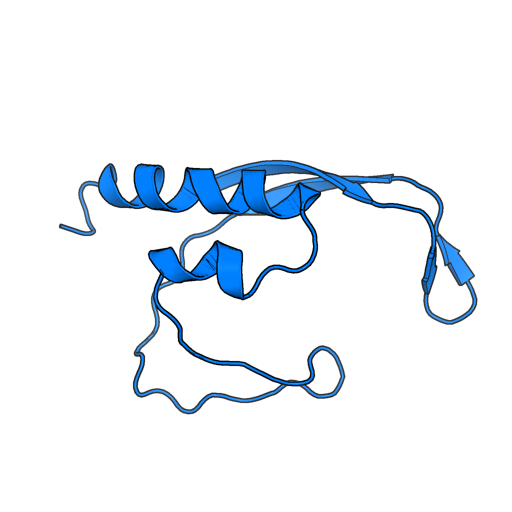O 1
ATOM 687 N N . SER A 1 84 ? 15.106 -11.725 -13.890 1.00 50.00 84 SER A N 1
ATOM 688 C CA . SER A 1 84 ? 16.219 -11.234 -14.714 1.00 50.00 84 SER A CA 1
ATOM 689 C C . SER A 1 84 ? 16.197 -11.816 -16.120 1.00 50.00 84 SER A C 1
ATOM 691 O O . SER A 1 84 ? 16.086 -13.063 -16.201 1.00 50.00 84 SER A O 1
#

Secondary structure (DSSP, 8-state):
--EEEEEEE--EEETTEEE--EEEEEEE------TTSPP---TTT-S------GGGHHHH---HHHHHHHHTHHHHHHT-TT--